Protein AF-A0A3P8MDB1-F1 (afdb_monomer_lite)

pLDDT: mean 91.86, std 6.43, range [58.31, 98.56]

Structure (mmCIF, N/CA/C/O backbone):
data_AF-A0A3P8MDB1-F1
#
_entry.id   AF-A0A3P8MDB1-F1
#
loop_
_atom_site.group_PDB
_atom_site.id
_atom_site.type_symbol
_atom_site.label_atom_id
_atom_site.label_alt_id
_atom_site.label_comp_id
_atom_site.label_asym_id
_atom_site.label_entity_id
_atom_site.label_seq_id
_atom_site.pdbx_PDB_ins_code
_atom_site.Cartn_x
_atom_site.Cartn_y
_atom_site.Cartn_z
_atom_site.occupancy
_atom_site.B_iso_or_equiv
_atom_site.auth_seq_id
_atom_site.auth_comp_id
_atom_site.auth_asym_id
_atom_site.auth_atom_id
_atom_site.pdbx_PDB_model_num
ATOM 1 N N . MET A 1 1 ? 45.403 -2.025 -47.170 1.00 58.31 1 MET A N 1
ATOM 2 C CA . MET A 1 1 ? 44.085 -1.521 -46.706 1.00 58.31 1 MET A CA 1
ATOM 3 C C . MET A 1 1 ? 44.216 -0.015 -46.475 1.00 58.31 1 MET A C 1
ATOM 5 O O . MET A 1 1 ? 45.191 0.373 -45.854 1.00 58.31 1 MET A O 1
ATOM 9 N N . ASN A 1 2 ? 43.346 0.835 -47.040 1.00 76.19 2 ASN A N 1
ATOM 10 C CA . ASN A 1 2 ? 43.509 2.303 -46.976 1.00 76.19 2 ASN A CA 1
ATOM 11 C C . ASN A 1 2 ? 43.292 2.832 -45.540 1.00 76.19 2 ASN A C 1
ATOM 13 O O . ASN A 1 2 ? 42.344 2.407 -44.878 1.00 76.19 2 ASN A O 1
ATOM 17 N N . SER A 1 3 ? 44.140 3.772 -45.105 1.00 75.88 3 SER A N 1
ATOM 18 C CA . SER A 1 3 ? 44.124 4.460 -43.803 1.00 75.88 3 SER A CA 1
ATOM 19 C C . SER A 1 3 ? 42.717 4.864 -43.333 1.00 75.88 3 SER A C 1
ATOM 21 O O . SER A 1 3 ? 42.311 4.502 -42.231 1.00 75.88 3 SER A O 1
ATOM 23 N N . LYS A 1 4 ? 41.891 5.451 -44.214 1.00 76.56 4 LYS A N 1
ATOM 24 C CA . LYS A 1 4 ? 40.505 5.853 -43.880 1.00 76.56 4 LYS A CA 1
ATOM 25 C C . LYS A 1 4 ? 39.595 4.687 -43.472 1.00 76.56 4 LYS A C 1
ATOM 27 O O . LYS A 1 4 ? 38.682 4.848 -42.667 1.00 76.56 4 LYS A O 1
ATOM 32 N N . LYS A 1 5 ? 39.807 3.496 -44.046 1.00 75.88 5 LYS A N 1
ATOM 33 C CA . LYS A 1 5 ? 39.033 2.290 -43.703 1.00 75.88 5 LYS A CA 1
ATOM 34 C C . LYS A 1 5 ? 39.459 1.740 -42.339 1.00 75.88 5 LYS A C 1
ATOM 36 O O . LYS A 1 5 ? 38.614 1.238 -41.608 1.00 75.88 5 LYS A O 1
ATOM 41 N N . HIS A 1 6 ? 40.743 1.852 -42.007 1.00 77.88 6 HIS A N 1
ATOM 42 C CA . HIS A 1 6 ? 41.289 1.427 -40.721 1.00 77.88 6 HIS A CA 1
ATOM 43 C C . HIS A 1 6 ? 40.838 2.352 -39.582 1.00 77.88 6 HIS A C 1
ATOM 45 O O . HIS A 1 6 ? 40.398 1.868 -38.546 1.00 77.88 6 HIS A O 1
ATOM 51 N N . GLU A 1 7 ? 40.845 3.666 -39.804 1.00 83.19 7 GLU A N 1
ATOM 52 C CA . GLU A 1 7 ? 40.353 4.667 -38.849 1.00 83.19 7 GLU A CA 1
ATOM 53 C C . GLU A 1 7 ? 38.859 4.482 -38.539 1.00 83.19 7 GLU A C 1
ATOM 55 O O . GLU A 1 7 ? 38.474 4.377 -37.378 1.00 83.19 7 GLU A O 1
ATOM 60 N N . ARG A 1 8 ? 38.025 4.288 -39.573 1.00 83.38 8 ARG A N 1
ATOM 61 C CA . ARG A 1 8 ? 36.600 3.955 -39.391 1.00 83.38 8 ARG A CA 1
ATOM 62 C C . ARG A 1 8 ? 36.370 2.637 -38.653 1.00 83.38 8 ARG A C 1
ATOM 64 O O . ARG A 1 8 ? 35.367 2.502 -37.962 1.00 83.38 8 ARG A O 1
ATOM 71 N N . TRP A 1 9 ? 37.238 1.645 -38.846 1.00 79.50 9 TRP A N 1
ATOM 72 C CA . TRP A 1 9 ? 37.115 0.357 -38.163 1.00 79.50 9 TRP A CA 1
ATOM 73 C C . TRP A 1 9 ? 37.485 0.468 -36.680 1.00 79.50 9 TRP A C 1
ATOM 75 O O . TRP A 1 9 ? 36.775 -0.085 -35.849 1.00 79.50 9 TRP A O 1
ATOM 85 N N . ARG A 1 10 ? 38.528 1.239 -36.346 1.00 82.94 10 ARG A N 1
ATOM 86 C CA . ARG A 1 10 ? 38.916 1.519 -34.955 1.00 82.94 10 ARG A CA 1
ATOM 87 C C . ARG A 1 10 ? 37.855 2.323 -34.213 1.00 82.94 10 ARG A C 1
ATOM 89 O O . ARG A 1 10 ? 37.441 1.886 -33.155 1.00 82.94 10 ARG A O 1
ATOM 96 N N . ALA A 1 11 ? 37.329 3.390 -34.818 1.00 85.38 11 ALA A N 1
ATOM 97 C CA . ALA A 1 11 ? 36.253 4.178 -34.211 1.00 85.38 11 ALA A CA 1
ATOM 98 C C . ALA A 1 11 ? 35.031 3.309 -33.862 1.00 85.38 11 ALA A C 1
ATOM 100 O O . ALA A 1 11 ? 34.532 3.353 -32.748 1.00 85.38 11 ALA A O 1
ATOM 101 N N . ARG A 1 12 ? 34.620 2.420 -34.778 1.00 87.25 12 ARG A N 1
ATOM 102 C CA . ARG A 1 12 ? 33.518 1.478 -34.522 1.00 87.25 12 ARG A CA 1
ATOM 103 C C . ARG A 1 12 ? 33.811 0.476 -33.403 1.00 87.25 12 ARG A C 1
ATOM 105 O O . ARG A 1 12 ? 32.873 0.017 -32.761 1.00 87.25 12 ARG A O 1
ATOM 112 N N . LEU A 1 13 ? 35.070 0.081 -33.217 1.00 89.06 13 LEU A N 1
ATOM 113 C CA . LEU A 1 13 ? 35.464 -0.793 -32.111 1.00 89.06 13 LEU A CA 1
ATOM 114 C C . LEU A 1 13 ? 35.466 -0.042 -30.784 1.00 89.06 13 LEU A C 1
ATOM 116 O O . LEU A 1 13 ? 34.969 -0.581 -29.801 1.00 89.06 13 LEU A O 1
ATOM 120 N N . ASP A 1 14 ? 35.986 1.182 -30.766 1.00 91.25 14 ASP A N 1
ATOM 121 C CA . ASP A 1 14 ? 36.007 2.025 -29.572 1.00 91.25 14 ASP A CA 1
ATOM 122 C C . ASP A 1 14 ? 34.572 2.323 -29.105 1.00 91.25 14 ASP A C 1
ATOM 124 O O . ASP A 1 14 ? 34.260 2.128 -27.929 1.00 91.25 14 ASP A O 1
ATOM 128 N N . ASP A 1 15 ? 33.668 2.653 -30.035 1.00 92.50 15 ASP A N 1
ATOM 129 C CA . ASP A 1 15 ? 32.238 2.840 -29.758 1.00 92.50 15 ASP A CA 1
ATOM 130 C C . ASP A 1 15 ? 31.602 1.576 -29.150 1.00 92.50 15 ASP A C 1
ATOM 132 O O . ASP A 1 15 ? 30.909 1.649 -28.135 1.00 92.50 15 ASP A O 1
ATOM 136 N N . ALA A 1 16 ? 31.877 0.399 -29.724 1.00 90.06 16 ALA A N 1
ATOM 137 C CA . ALA A 1 16 ? 31.327 -0.867 -29.235 1.00 90.06 16 ALA A CA 1
ATOM 138 C C . ALA A 1 16 ? 31.856 -1.243 -27.839 1.00 90.06 16 ALA A C 1
ATOM 140 O O . ALA A 1 16 ? 31.121 -1.790 -27.016 1.00 90.06 16 ALA A O 1
ATOM 141 N N . VAL A 1 17 ? 33.127 -0.947 -27.550 1.00 93.19 17 VAL A N 1
ATOM 142 C CA . VAL A 1 17 ? 33.725 -1.169 -26.225 1.00 93.19 17 VAL A CA 1
ATOM 143 C C . VAL A 1 17 ? 33.109 -0.230 -25.188 1.00 93.19 17 VAL A C 1
ATOM 145 O O . VAL A 1 17 ? 32.810 -0.670 -24.076 1.00 93.19 17 VAL A O 1
ATOM 148 N N . ILE A 1 18 ? 32.882 1.037 -25.542 1.00 92.19 18 ILE A N 1
ATOM 149 C CA . ILE A 1 18 ? 32.211 2.011 -24.672 1.00 92.19 18 ILE A CA 1
ATOM 150 C C . ILE A 1 18 ? 30.777 1.559 -24.379 1.00 92.19 18 ILE A C 1
ATOM 152 O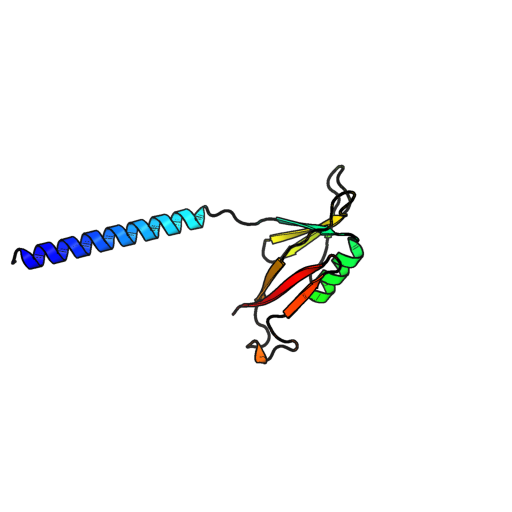 O . ILE A 1 18 ? 30.378 1.518 -23.214 1.00 92.19 18 ILE A O 1
ATOM 156 N N . GLU A 1 19 ? 30.027 1.144 -25.402 1.00 94.12 19 GLU A N 1
ATOM 157 C CA . GLU A 1 19 ? 28.655 0.656 -25.246 1.00 94.12 19 GLU A CA 1
ATOM 158 C C . GLU A 1 19 ? 28.588 -0.576 -24.331 1.00 94.12 19 GLU A C 1
ATOM 160 O O . GLU A 1 19 ? 27.773 -0.624 -23.404 1.00 94.12 19 GLU A O 1
ATOM 165 N N . ALA A 1 20 ? 29.486 -1.545 -24.534 1.00 91.50 20 ALA A N 1
ATOM 166 C CA . ALA A 1 20 ? 29.572 -2.739 -23.700 1.00 91.50 20 ALA A CA 1
ATOM 167 C C . ALA A 1 20 ? 29.929 -2.404 -22.242 1.00 91.50 20 ALA A C 1
ATOM 169 O O . ALA A 1 20 ? 29.355 -2.976 -21.311 1.00 91.50 20 ALA A O 1
ATOM 170 N N . HIS A 1 21 ? 30.845 -1.456 -22.025 1.00 93.19 21 HIS A N 1
ATOM 171 C CA . HIS A 1 21 ? 31.217 -1.000 -20.687 1.00 93.19 21 HIS A CA 1
ATOM 172 C C . HIS A 1 21 ? 30.035 -0.308 -19.990 1.00 93.19 21 HIS A C 1
ATOM 174 O O . HIS A 1 21 ? 29.746 -0.592 -18.826 1.00 93.19 21 HIS A O 1
ATOM 180 N N . ASP A 1 22 ? 29.320 0.573 -20.686 1.00 95.38 22 ASP A N 1
ATOM 181 C CA . ASP A 1 22 ? 28.151 1.266 -20.144 1.00 95.38 22 ASP A CA 1
ATOM 182 C C . ASP A 1 22 ? 27.001 0.313 -19.835 1.00 95.38 22 ASP A C 1
ATOM 184 O O . ASP A 1 22 ? 26.359 0.432 -18.787 1.00 95.38 22 ASP A O 1
ATOM 188 N N . TRP A 1 23 ? 26.768 -0.668 -20.707 1.00 89.44 23 TRP A N 1
ATOM 189 C CA . TRP A 1 23 ? 25.837 -1.753 -20.436 1.00 89.44 23 TRP A CA 1
ATOM 190 C C . TRP A 1 23 ? 26.230 -2.514 -19.165 1.00 89.44 23 TRP A C 1
ATOM 192 O O . TRP A 1 23 ? 25.396 -2.668 -18.271 1.00 89.44 23 TRP A O 1
ATOM 202 N N . ALA A 1 24 ? 27.498 -2.915 -19.032 1.00 90.69 24 ALA A N 1
ATOM 203 C CA . ALA A 1 24 ? 27.978 -3.656 -17.868 1.00 90.69 24 ALA A CA 1
ATOM 204 C C . ALA A 1 24 ? 27.856 -2.836 -16.574 1.00 90.69 24 ALA A C 1
ATOM 206 O O . ALA A 1 24 ? 27.423 -3.365 -15.549 1.00 90.69 24 ALA A O 1
ATOM 207 N N . ARG A 1 25 ? 28.161 -1.532 -16.621 1.00 91.25 25 ARG A N 1
ATOM 208 C CA . ARG A 1 25 ? 27.974 -0.620 -15.481 1.00 91.25 25 ARG A CA 1
ATOM 209 C C . ARG A 1 25 ? 26.511 -0.512 -15.074 1.00 91.25 25 ARG A C 1
ATOM 211 O O . ARG A 1 25 ? 26.218 -0.624 -13.887 1.00 91.25 25 ARG A O 1
ATOM 218 N N . ARG A 1 26 ? 25.592 -0.344 -16.029 1.00 88.88 26 ARG A N 1
ATOM 219 C CA . ARG A 1 26 ? 24.148 -0.303 -15.744 1.00 88.88 26 ARG A CA 1
ATOM 220 C C . ARG A 1 26 ? 23.640 -1.629 -15.182 1.00 88.88 26 ARG A C 1
ATOM 222 O O . ARG A 1 26 ? 22.885 -1.616 -14.217 1.00 88.88 26 ARG A O 1
ATOM 229 N N . ALA A 1 27 ? 24.086 -2.760 -15.725 1.00 87.06 27 ALA A N 1
ATOM 230 C CA . ALA A 1 27 ? 23.708 -4.086 -15.240 1.00 87.06 27 ALA A CA 1
ATOM 231 C C . ALA A 1 27 ? 24.214 -4.342 -13.810 1.00 87.06 27 ALA A C 1
ATOM 233 O O . ALA A 1 27 ? 23.469 -4.838 -12.965 1.00 87.06 27 ALA A O 1
ATOM 234 N N . LEU A 1 28 ? 25.461 -3.966 -13.510 1.00 87.38 28 LEU A N 1
ATOM 235 C CA . LEU A 1 28 ? 26.019 -4.081 -12.163 1.00 87.38 28 LEU A CA 1
ATOM 236 C C . LEU A 1 28 ? 25.319 -3.133 -11.180 1.00 87.38 28 LEU A C 1
ATOM 238 O O . LEU A 1 28 ? 25.007 -3.535 -10.064 1.00 87.38 28 LEU A O 1
ATOM 242 N N . ALA A 1 29 ? 25.026 -1.901 -11.604 1.00 85.25 29 ALA A N 1
ATOM 243 C CA . ALA A 1 29 ? 24.268 -0.948 -10.800 1.00 85.25 29 ALA A CA 1
ATOM 244 C C . ALA A 1 29 ? 22.852 -1.462 -10.501 1.00 85.25 29 ALA A C 1
ATOM 246 O O . ALA A 1 29 ? 22.416 -1.392 -9.359 1.00 85.25 29 ALA A O 1
ATOM 247 N N . ALA A 1 30 ? 22.166 -2.051 -11.486 1.00 83.38 30 ALA A N 1
ATOM 248 C CA . ALA A 1 30 ? 20.842 -2.644 -11.301 1.00 83.38 30 ALA A CA 1
ATOM 249 C C . ALA A 1 30 ? 20.856 -3.815 -10.304 1.00 83.38 30 ALA A C 1
ATOM 251 O O . ALA A 1 30 ? 19.936 -3.953 -9.505 1.00 83.38 30 ALA A O 1
ATOM 252 N N . ARG A 1 31 ? 21.920 -4.629 -10.292 1.00 82.62 31 ARG A N 1
ATOM 253 C CA . ARG A 1 31 ? 22.091 -5.729 -9.322 1.00 82.62 31 ARG A CA 1
ATOM 254 C C . ARG A 1 31 ? 22.273 -5.261 -7.882 1.00 82.62 31 ARG A C 1
ATOM 256 O O . ARG A 1 31 ? 21.985 -6.021 -6.966 1.00 82.62 31 ARG A O 1
ATOM 263 N N . HIS A 1 32 ? 22.778 -4.049 -7.690 1.00 85.38 32 HIS A N 1
ATOM 264 C CA . HIS A 1 32 ? 22.970 -3.444 -6.373 1.00 85.38 32 HIS A CA 1
ATOM 265 C C . HIS A 1 32 ? 21.932 -2.358 -6.076 1.00 85.38 32 HIS A C 1
ATOM 267 O O . HIS A 1 32 ? 22.076 -1.629 -5.094 1.00 85.38 32 HIS A O 1
ATOM 273 N N . ALA A 1 33 ? 20.909 -2.220 -6.923 1.00 87.81 33 ALA A N 1
ATOM 274 C CA . ALA A 1 33 ? 19.852 -1.260 -6.687 1.00 87.81 33 ALA A CA 1
ATOM 275 C C . ALA A 1 33 ? 19.105 -1.646 -5.398 1.00 87.81 33 ALA A C 1
ATOM 277 O O . ALA A 1 33 ? 18.782 -2.824 -5.208 1.00 87.81 33 ALA A O 1
ATOM 278 N N . PRO A 1 34 ? 18.836 -0.684 -4.501 1.00 88.06 34 PRO A N 1
ATOM 279 C CA . PRO A 1 34 ? 18.066 -0.958 -3.301 1.00 88.06 34 PRO A CA 1
ATOM 280 C C . PRO A 1 34 ? 16.659 -1.426 -3.683 1.00 88.06 34 PRO A C 1
ATOM 282 O O . PRO A 1 34 ? 16.036 -0.887 -4.598 1.00 88.06 34 PRO A O 1
ATOM 285 N N . GLN A 1 35 ? 16.161 -2.423 -2.959 1.00 88.75 35 GLN A N 1
ATOM 286 C CA . GLN A 1 35 ? 14.795 -2.915 -3.090 1.00 88.75 35 GLN A CA 1
ATOM 287 C C . GLN A 1 35 ? 13.958 -2.403 -1.923 1.00 88.75 35 GLN A C 1
ATOM 289 O O . GLN A 1 35 ? 14.423 -2.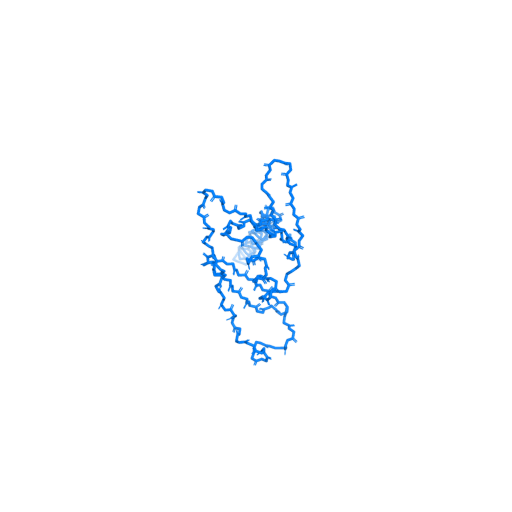373 -0.781 1.00 88.75 35 GLN A O 1
ATOM 294 N N . VAL A 1 36 ? 12.715 -2.015 -2.203 1.00 91.00 36 VAL A N 1
ATOM 295 C CA . VAL A 1 36 ? 11.748 -1.705 -1.149 1.00 91.00 36 VAL A CA 1
ATOM 296 C C . VAL A 1 36 ? 11.263 -3.029 -0.571 1.00 91.00 36 VAL A C 1
ATOM 298 O O . VAL A 1 36 ? 10.602 -3.792 -1.266 1.00 91.00 36 VAL A O 1
ATOM 301 N N . GLN A 1 37 ? 11.619 -3.306 0.682 1.00 95.06 37 GLN A N 1
ATOM 302 C CA . GLN A 1 37 ? 11.181 -4.521 1.378 1.00 95.06 37 GLN A CA 1
ATOM 303 C C . GLN A 1 37 ? 9.911 -4.304 2.195 1.00 95.06 37 GLN A C 1
ATOM 305 O O . GLN A 1 37 ? 9.096 -5.215 2.292 1.00 95.06 37 GLN A O 1
ATOM 310 N N . THR A 1 38 ? 9.732 -3.101 2.749 1.00 96.19 38 THR A N 1
ATOM 311 C CA . THR A 1 38 ? 8.618 -2.796 3.650 1.00 96.19 38 THR A CA 1
ATOM 312 C C . THR A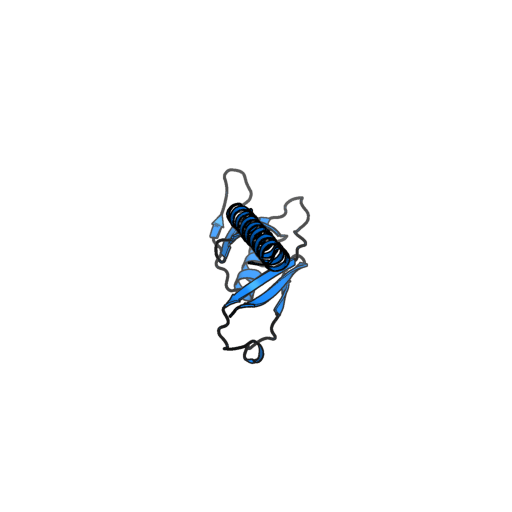 1 38 ? 8.043 -1.410 3.381 1.00 96.19 38 THR A C 1
ATOM 314 O O . THR A 1 38 ? 8.788 -0.442 3.210 1.00 96.19 38 THR A O 1
ATOM 317 N N . LEU A 1 39 ? 6.714 -1.314 3.394 1.00 96.19 39 LEU A N 1
ATOM 318 C CA . LEU A 1 39 ? 5.939 -0.079 3.399 1.00 96.19 39 LEU A CA 1
ATOM 319 C C . LEU A 1 39 ? 5.048 -0.048 4.647 1.00 96.19 39 LEU A C 1
ATOM 321 O O . LEU A 1 39 ? 4.057 -0.768 4.722 1.00 96.19 39 LEU A O 1
ATOM 325 N N . ALA A 1 40 ? 5.371 0.828 5.597 1.00 97.12 40 ALA A N 1
ATOM 326 C CA . ALA A 1 40 ? 4.547 1.058 6.780 1.00 97.12 40 ALA A CA 1
ATOM 327 C C . ALA A 1 40 ? 3.657 2.297 6.596 1.00 97.12 40 ALA A C 1
ATOM 329 O O . ALA A 1 40 ? 4.143 3.392 6.292 1.00 97.12 40 ALA A O 1
ATOM 330 N N . LEU A 1 41 ? 2.352 2.135 6.812 1.00 97.81 41 LEU A N 1
ATOM 331 C CA . LEU A 1 41 ? 1.364 3.209 6.812 1.00 97.81 41 LEU A CA 1
ATOM 332 C C . LEU A 1 41 ? 0.871 3.455 8.236 1.00 97.81 41 LEU A C 1
ATOM 334 O O . LEU A 1 41 ? 0.471 2.525 8.930 1.00 97.81 41 LEU A O 1
ATOM 338 N N . TYR A 1 42 ? 0.872 4.716 8.663 1.00 98.19 42 TYR A N 1
ATOM 339 C CA . TYR A 1 42 ? 0.249 5.121 9.918 1.00 98.19 42 TYR A CA 1
ATOM 340 C C . TYR A 1 42 ? -1.205 5.493 9.646 1.00 98.19 42 TYR A C 1
ATOM 342 O O . TYR A 1 42 ? -1.467 6.415 8.875 1.00 98.19 42 TYR A O 1
ATOM 350 N N . VAL A 1 43 ? -2.139 4.788 10.271 1.00 98.50 43 VAL A N 1
ATOM 351 C CA . VAL A 1 43 ? -3.580 4.898 10.009 1.00 98.50 43 VAL A CA 1
ATOM 352 C C . VAL A 1 43 ? -4.339 5.356 11.254 1.00 98.50 43 VAL A C 1
ATOM 354 O O . VAL A 1 43 ? -3.877 5.160 12.384 1.00 98.50 43 VAL A O 1
ATOM 357 N N . ASN A 1 44 ? -5.484 6.017 11.067 1.00 98.19 44 ASN A N 1
ATOM 358 C CA . ASN A 1 44 ? -6.356 6.432 12.171 1.00 98.19 44 ASN A CA 1
ATOM 359 C C . ASN A 1 44 ? -6.972 5.229 12.893 1.00 98.19 44 ASN A C 1
ATOM 361 O O . ASN A 1 44 ? -7.051 5.237 14.119 1.00 98.19 44 ASN A O 1
ATOM 365 N N . ASP A 1 45 ? -7.390 4.217 12.134 1.00 98.00 45 ASP A N 1
ATOM 366 C CA . ASP A 1 45 ? -8.034 3.003 12.627 1.00 98.00 45 ASP A CA 1
ATOM 367 C C . ASP A 1 45 ? -7.478 1.799 11.854 1.00 98.00 45 ASP A C 1
ATOM 369 O O . ASP A 1 45 ? -7.644 1.691 10.638 1.00 98.00 45 ASP A O 1
ATOM 373 N N . VAL A 1 46 ? -6.767 0.918 12.563 1.00 98.38 46 VAL A N 1
ATOM 374 C CA . VAL A 1 46 ? -6.083 -0.237 11.963 1.00 98.38 46 VAL A CA 1
ATOM 375 C C . VAL A 1 46 ? -7.080 -1.241 11.400 1.00 98.38 46 VAL A C 1
ATOM 377 O O . VAL A 1 46 ? -6.866 -1.734 10.296 1.00 98.38 46 VAL A O 1
ATOM 380 N N . ASP A 1 47 ? -8.168 -1.526 12.115 1.00 98.19 47 ASP A N 1
ATOM 381 C CA . ASP A 1 47 ? -9.138 -2.535 11.693 1.00 98.19 47 ASP A CA 1
ATOM 382 C C . ASP A 1 47 ? -9.967 -2.017 10.503 1.00 98.19 47 ASP A C 1
ATOM 384 O O . ASP A 1 47 ? -10.186 -2.753 9.538 1.00 98.19 47 ASP A O 1
ATOM 388 N N . ALA A 1 48 ? -10.369 -0.739 10.517 1.00 98.25 48 ALA A N 1
ATOM 389 C CA . ALA A 1 48 ? -11.098 -0.131 9.401 1.00 98.25 48 ALA A CA 1
ATOM 390 C C . ALA A 1 48 ? -10.246 -0.055 8.124 1.00 98.25 48 ALA A C 1
ATOM 392 O O . ALA A 1 48 ? -10.720 -0.397 7.036 1.00 98.25 48 ALA A O 1
ATOM 393 N N . SER A 1 49 ? -8.977 0.347 8.247 1.00 98.31 49 SER A N 1
ATOM 394 C CA . SER A 1 49 ? -8.059 0.375 7.108 1.00 98.31 49 SER A CA 1
ATOM 395 C C . SER A 1 49 ? -7.749 -1.042 6.616 1.00 98.31 49 SER A C 1
ATOM 397 O O . SER A 1 49 ? -7.799 -1.284 5.410 1.00 98.31 49 SER A O 1
ATOM 399 N N . ALA A 1 50 ? -7.531 -2.013 7.509 1.00 98.25 50 ALA A N 1
ATOM 400 C CA . ALA A 1 50 ? -7.321 -3.411 7.132 1.00 98.25 50 ALA A CA 1
ATOM 401 C C . ALA A 1 50 ? -8.505 -3.984 6.333 1.00 98.25 50 ALA A C 1
ATOM 403 O O . ALA A 1 50 ? -8.293 -4.561 5.263 1.00 98.25 50 ALA A O 1
ATOM 404 N N . ALA A 1 51 ? -9.740 -3.773 6.802 1.00 98.38 51 ALA A N 1
ATOM 405 C CA . ALA A 1 51 ? -10.950 -4.199 6.100 1.00 98.38 51 ALA A CA 1
ATOM 406 C C . ALA A 1 51 ? -11.051 -3.562 4.706 1.00 98.38 51 ALA A C 1
ATOM 408 O O . ALA A 1 51 ? -11.284 -4.259 3.723 1.00 98.38 51 ALA A O 1
ATOM 409 N N . TRP A 1 52 ? -10.778 -2.258 4.599 1.00 97.94 52 TRP A N 1
ATOM 410 C CA . TRP A 1 52 ? -10.798 -1.560 3.316 1.00 97.94 52 TRP A CA 1
ATOM 411 C C . TRP A 1 52 ? -9.787 -2.137 2.318 1.00 97.94 52 TRP A C 1
ATOM 413 O O . TRP A 1 52 ? -10.144 -2.425 1.178 1.00 97.94 52 TRP A O 1
ATOM 423 N N . TYR A 1 53 ? -8.532 -2.341 2.732 1.00 96.44 53 TYR A N 1
ATOM 424 C CA . TYR A 1 53 ? -7.501 -2.905 1.854 1.00 96.44 53 TYR A CA 1
ATOM 425 C C . TYR A 1 53 ? -7.797 -4.369 1.491 1.00 96.44 53 TYR A C 1
ATOM 427 O O . TYR A 1 53 ? -7.514 -4.787 0.366 1.00 96.44 53 TYR A O 1
ATOM 435 N N . GLN A 1 54 ? -8.391 -5.141 2.405 1.00 96.56 54 GLN A N 1
ATOM 436 C CA . GLN A 1 54 ? -8.842 -6.502 2.123 1.00 96.56 54 GLN A CA 1
ATOM 437 C C . GLN A 1 54 ? -9.949 -6.509 1.060 1.00 96.56 54 GLN A C 1
ATOM 439 O O . GLN A 1 54 ? -9.843 -7.252 0.089 1.00 96.56 54 GLN A O 1
ATOM 444 N N . ASP A 1 55 ? -10.963 -5.654 1.183 1.00 95.31 55 ASP A N 1
ATOM 445 C CA . ASP A 1 55 ? -12.070 -5.593 0.223 1.00 95.31 55 ASP A CA 1
ATOM 446 C C . ASP A 1 55 ? -11.629 -5.023 -1.134 1.00 95.31 55 ASP A C 1
ATOM 448 O O . ASP A 1 55 ? -12.023 -5.519 -2.191 1.00 95.31 55 ASP A O 1
ATOM 452 N N . ALA A 1 56 ? -10.782 -3.991 -1.124 1.00 92.06 56 ALA A N 1
ATOM 453 C CA . ALA A 1 56 ? -10.344 -3.306 -2.336 1.00 92.06 56 ALA A CA 1
ATOM 454 C C . ALA A 1 56 ? -9.331 -4.116 -3.160 1.00 92.06 56 ALA A C 1
ATOM 456 O O . ALA A 1 56 ? -9.356 -4.049 -4.394 1.00 92.06 56 ALA A O 1
ATOM 457 N N . LEU A 1 57 ? -8.421 -4.835 -2.490 1.00 89.25 57 LEU A N 1
ATOM 458 C CA . LEU A 1 57 ? -7.250 -5.464 -3.111 1.00 89.25 57 LEU A CA 1
ATOM 459 C C . LEU A 1 57 ? -7.128 -6.975 -2.835 1.00 89.25 57 LEU A C 1
ATOM 461 O O . LEU A 1 57 ? -6.255 -7.622 -3.412 1.00 89.25 57 LEU A O 1
ATOM 465 N N . GLY A 1 58 ? -7.973 -7.553 -1.977 1.00 91.31 58 GLY A N 1
ATOM 466 C CA . GLY A 1 58 ? -7.924 -8.977 -1.623 1.00 91.31 58 GLY A CA 1
ATOM 467 C C . GLY A 1 58 ? -6.754 -9.357 -0.712 1.00 91.31 58 GLY A C 1
ATOM 468 O O . GLY A 1 58 ? -6.309 -10.503 -0.743 1.00 91.31 58 GLY A O 1
ATOM 469 N N . VAL A 1 59 ? -6.212 -8.403 0.051 1.00 92.75 59 VAL A N 1
ATOM 470 C CA . VAL A 1 59 ? -5.069 -8.631 0.951 1.00 92.75 59 VAL A CA 1
ATOM 471 C C . VAL A 1 59 ? -5.511 -9.390 2.201 1.00 92.75 59 VAL A C 1
ATOM 473 O O . VAL A 1 59 ? -6.515 -9.036 2.812 1.00 92.75 59 VAL A O 1
ATOM 476 N N . THR A 1 60 ? -4.728 -10.383 2.622 1.00 95.75 60 THR A N 1
ATOM 477 C CA . THR A 1 60 ? -4.941 -11.095 3.890 1.00 95.75 60 THR A CA 1
ATOM 478 C C . THR A 1 60 ? -3.975 -10.589 4.952 1.00 95.75 60 THR A C 1
ATOM 480 O O . THR A 1 60 ? -2.759 -10.654 4.771 1.00 95.75 60 THR A O 1
ATOM 483 N N . TRP A 1 61 ? -4.520 -10.128 6.075 1.00 98.06 61 TRP A N 1
ATOM 484 C CA . TRP A 1 61 ? -3.760 -9.527 7.166 1.00 98.06 61 TRP A CA 1
ATOM 485 C C . TRP A 1 61 ? -3.370 -10.532 8.251 1.00 98.06 61 TRP A C 1
ATOM 487 O O . TRP A 1 61 ? -4.165 -11.384 8.648 1.00 98.06 61 TRP A O 1
ATOM 497 N N . THR A 1 62 ? -2.162 -10.375 8.786 1.00 98.25 62 THR A N 1
ATOM 498 C CA . THR A 1 62 ? -1.688 -11.034 10.009 1.00 98.25 62 THR A CA 1
ATOM 499 C C . THR A 1 62 ? -1.595 -9.994 11.117 1.00 98.25 62 THR A C 1
ATOM 501 O O . THR A 1 62 ? -1.040 -8.920 10.901 1.00 98.25 62 THR A O 1
ATOM 504 N N . ARG A 1 63 ? -2.155 -10.281 12.300 1.00 97.75 63 ARG A N 1
ATOM 505 C CA . ARG A 1 63 ? -1.982 -9.419 13.478 1.00 97.75 63 ARG A CA 1
ATOM 506 C C . ARG A 1 63 ? -0.597 -9.613 14.066 1.00 97.75 63 ARG A C 1
ATOM 508 O O . ARG A 1 63 ? -0.187 -10.741 14.319 1.00 97.75 63 ARG A O 1
ATOM 515 N N . GLU A 1 64 ? 0.062 -8.502 14.344 1.00 96.75 64 GLU A N 1
ATOM 516 C CA . GLU A 1 64 ? 1.446 -8.458 14.779 1.00 96.75 64 GLU A CA 1
ATOM 517 C C . GLU A 1 64 ? 1.598 -7.566 16.012 1.00 96.75 64 GLU A C 1
ATOM 519 O O . GLU A 1 64 ? 0.905 -6.559 16.197 1.00 96.75 64 GLU A O 1
ATOM 524 N N . LYS A 1 65 ? 2.547 -7.938 16.871 1.00 95.50 65 LYS A N 1
ATOM 525 C CA . LYS A 1 65 ? 2.965 -7.132 18.018 1.00 95.50 65 LYS A CA 1
ATOM 526 C C . LYS A 1 65 ? 4.443 -7.350 18.277 1.00 95.50 65 LYS A C 1
ATOM 528 O O . LYS A 1 65 ? 4.855 -8.356 18.853 1.00 95.50 65 LYS A O 1
ATOM 533 N N . HIS A 1 66 ? 5.256 -6.391 17.863 1.00 89.31 66 HIS A N 1
ATOM 534 C CA . HIS A 1 66 ? 6.683 -6.421 18.150 1.00 89.31 66 HIS A CA 1
ATOM 535 C C . HIS A 1 66 ? 6.935 -5.921 19.566 1.00 89.31 66 HIS A C 1
ATOM 537 O O . HIS A 1 66 ? 6.507 -4.823 19.890 1.00 89.31 66 HIS A O 1
ATOM 543 N N . THR A 1 67 ? 7.655 -6.688 20.386 1.00 89.19 67 THR A N 1
ATOM 544 C CA . THR A 1 67 ? 8.120 -6.339 21.745 1.00 89.19 67 THR A CA 1
ATOM 545 C C . THR A 1 67 ? 7.250 -5.295 22.474 1.00 89.19 67 THR A C 1
ATOM 547 O O . THR A 1 67 ? 6.197 -5.642 23.001 1.00 89.19 67 THR A O 1
ATOM 550 N N . ALA A 1 68 ? 7.675 -4.024 22.506 1.00 89.62 68 ALA A N 1
ATOM 551 C CA . ALA A 1 68 ? 6.988 -2.915 23.179 1.00 89.62 68 ALA A CA 1
ATOM 552 C C . ALA A 1 68 ? 6.279 -1.947 22.207 1.00 89.62 68 ALA A C 1
ATOM 554 O O . ALA A 1 68 ? 5.834 -0.875 22.611 1.00 89.62 68 ALA A O 1
ATOM 555 N N . GLY A 1 69 ? 6.222 -2.292 20.921 1.00 90.31 69 GLY A N 1
ATOM 556 C CA . GLY A 1 69 ? 5.511 -1.547 19.892 1.00 90.31 69 GLY A CA 1
ATOM 557 C C . GLY A 1 69 ? 3.994 -1.750 19.959 1.00 90.31 69 GLY A C 1
ATOM 558 O O . GLY A 1 69 ? 3.509 -2.670 20.628 1.00 90.31 69 GLY A O 1
ATOM 559 N N . PRO A 1 70 ? 3.228 -0.884 19.275 1.00 95.12 70 PRO A N 1
ATOM 560 C CA . PRO A 1 70 ? 1.786 -1.040 19.195 1.00 95.12 70 PRO A CA 1
ATOM 561 C C . PRO A 1 70 ? 1.410 -2.298 18.402 1.00 95.12 70 PRO A C 1
ATOM 563 O O . PRO A 1 70 ? 2.148 -2.762 17.527 1.00 95.12 70 PRO A O 1
ATOM 566 N N . GLU A 1 71 ? 0.226 -2.822 18.704 1.00 97.00 71 GLU A N 1
ATOM 567 C CA . GLU A 1 71 ? -0.410 -3.831 17.862 1.00 97.00 71 GLU A CA 1
ATOM 568 C C . GLU A 1 71 ? -0.722 -3.226 16.492 1.00 97.00 71 GLU A C 1
ATOM 570 O O . GLU A 1 71 ? -1.168 -2.081 16.390 1.00 97.00 71 GLU A O 1
ATOM 575 N N . HIS A 1 72 ? -0.433 -3.991 15.448 1.00 97.88 72 HIS A N 1
ATOM 576 C CA . HIS A 1 72 ? -0.594 -3.597 14.054 1.00 97.88 72 HIS A CA 1
ATOM 577 C C . HIS A 1 72 ? -0.953 -4.827 13.215 1.00 97.88 72 HIS A C 1
ATOM 579 O O . HIS A 1 72 ? -1.046 -5.946 13.732 1.00 97.88 72 HIS A O 1
ATOM 585 N N . VAL A 1 73 ? -1.175 -4.626 11.918 1.00 98.56 73 VAL A N 1
ATOM 586 C CA . VAL A 1 73 ? -1.323 -5.733 10.969 1.00 98.56 73 VAL A CA 1
ATOM 587 C C . VAL A 1 73 ? -0.297 -5.645 9.854 1.00 98.56 73 VAL A C 1
ATOM 589 O O . VAL A 1 73 ? 0.102 -4.548 9.461 1.00 98.56 73 VAL A O 1
ATOM 592 N N . SER A 1 74 ? 0.102 -6.798 9.329 1.00 98.25 74 SER A N 1
ATOM 593 C CA . SER A 1 74 ? 1.020 -6.910 8.201 1.00 98.25 74 SER A CA 1
ATOM 594 C C . SER A 1 74 ? 0.480 -7.855 7.126 1.00 98.25 74 SER A C 1
ATOM 596 O O . SER A 1 74 ? -0.315 -8.758 7.407 1.00 98.25 74 SER A O 1
ATOM 598 N N . ALA A 1 75 ? 0.882 -7.634 5.878 1.00 97.56 75 ALA A N 1
ATOM 599 C CA . ALA A 1 75 ? 0.561 -8.510 4.762 1.00 97.56 75 ALA A CA 1
ATOM 600 C C . ALA A 1 75 ? 1.665 -8.502 3.704 1.00 97.56 75 ALA A C 1
ATOM 602 O O . ALA A 1 75 ? 2.260 -7.464 3.418 1.00 97.56 75 ALA A O 1
ATOM 603 N N . GLN A 1 76 ? 1.905 -9.660 3.090 1.00 95.62 76 GLN A N 1
ATOM 604 C CA . GLN A 1 76 ? 2.850 -9.794 1.982 1.00 95.62 76 GLN A CA 1
ATOM 605 C C . GLN A 1 76 ? 2.154 -9.583 0.637 1.00 95.62 76 GLN A C 1
ATOM 607 O O . GLN A 1 76 ? 1.178 -10.264 0.321 1.00 95.62 76 GLN A O 1
ATOM 612 N N . VAL A 1 77 ? 2.705 -8.688 -0.183 1.00 90.38 77 VAL A N 1
ATOM 613 C CA . VAL A 1 77 ? 2.249 -8.393 -1.546 1.00 90.38 77 VAL A CA 1
ATOM 614 C C . VAL A 1 77 ? 3.449 -8.454 -2.490 1.00 90.38 77 VAL A C 1
ATOM 616 O O . VAL A 1 77 ? 4.250 -7.532 -2.542 1.00 90.38 77 VAL A O 1
ATOM 619 N N . ASP A 1 78 ? 3.591 -9.556 -3.231 1.00 86.94 78 ASP A N 1
ATOM 620 C CA . ASP A 1 78 ? 4.655 -9.749 -4.239 1.00 86.94 78 ASP A CA 1
ATOM 621 C C . ASP A 1 78 ? 6.084 -9.464 -3.714 1.00 86.94 78 ASP A C 1
ATOM 623 O O . ASP A 1 78 ? 6.902 -8.811 -4.357 1.00 86.94 78 ASP A O 1
ATOM 627 N N . GLY A 1 79 ? 6.377 -9.917 -2.488 1.00 88.88 79 GLY A N 1
ATOM 628 C CA . GLY A 1 79 ? 7.674 -9.716 -1.827 1.00 88.88 79 GLY A CA 1
ATOM 629 C C . GLY A 1 79 ? 7.834 -8.385 -1.081 1.00 88.88 79 GLY A C 1
ATOM 630 O O . GLY A 1 79 ? 8.827 -8.223 -0.373 1.00 88.88 79 GLY A O 1
ATOM 631 N N . LEU A 1 80 ? 6.863 -7.472 -1.184 1.00 92.69 80 LEU A N 1
ATOM 632 C CA . LEU A 1 80 ? 6.757 -6.272 -0.354 1.00 92.69 80 LEU A CA 1
ATOM 633 C C . LEU A 1 80 ? 5.903 -6.559 0.885 1.00 92.69 80 LEU A C 1
ATOM 635 O O . LEU A 1 80 ? 4.745 -6.963 0.762 1.00 92.69 80 LEU A O 1
ATOM 639 N N . LEU A 1 81 ? 6.443 -6.269 2.067 1.00 96.56 81 LEU A N 1
ATOM 640 C CA . LEU A 1 81 ? 5.684 -6.267 3.311 1.00 96.56 81 LEU A CA 1
ATOM 641 C C . LEU A 1 81 ? 4.949 -4.935 3.456 1.00 96.56 81 LEU A C 1
ATOM 643 O O . LEU A 1 81 ? 5.573 -3.877 3.499 1.00 96.56 81 LEU A O 1
ATOM 647 N N . ILE A 1 82 ? 3.627 -4.974 3.551 1.00 96.62 82 ILE A N 1
ATOM 648 C CA . ILE A 1 82 ? 2.814 -3.804 3.883 1.00 96.62 82 ILE A CA 1
ATOM 649 C C . ILE A 1 82 ? 2.392 -3.922 5.341 1.00 96.62 82 ILE A C 1
ATOM 651 O O . ILE A 1 82 ? 1.886 -4.962 5.752 1.00 96.62 82 ILE A O 1
ATOM 655 N N . GLU A 1 83 ? 2.572 -2.853 6.109 1.00 98.25 83 GLU A N 1
ATOM 656 C CA . GLU A 1 83 ? 2.178 -2.788 7.515 1.00 98.25 83 GLU A CA 1
ATOM 657 C C . GLU A 1 83 ? 1.238 -1.607 7.761 1.00 98.25 83 GLU A C 1
ATOM 659 O O . GLU A 1 83 ? 1.490 -0.495 7.291 1.00 98.25 83 GLU A O 1
ATOM 664 N N . LEU A 1 84 ? 0.177 -1.828 8.538 1.00 98.31 84 LEU A N 1
ATOM 665 C CA . LEU A 1 84 ? -0.732 -0.778 8.998 1.00 98.31 84 LEU A CA 1
ATOM 666 C C . LEU A 1 84 ? -0.560 -0.582 10.500 1.00 98.31 84 LEU A C 1
ATOM 668 O O . LEU A 1 84 ? -1.036 -1.384 11.302 1.00 98.31 84 LEU A O 1
ATOM 672 N N . TYR A 1 85 ? 0.107 0.504 10.873 1.00 98.19 85 TYR A N 1
ATOM 673 C CA . TYR A 1 85 ? 0.340 0.890 12.258 1.00 98.19 85 TYR A CA 1
ATOM 674 C C . TYR A 1 85 ? -0.700 1.902 12.734 1.00 98.19 85 TYR A C 1
ATOM 676 O O . TYR A 1 85 ? -1.044 2.820 11.985 1.00 98.19 85 TYR A O 1
ATOM 684 N N . PRO A 1 86 ? -1.132 1.851 14.005 1.00 97.75 86 PRO A N 1
ATOM 685 C CA . PRO A 1 86 ? -1.902 2.948 14.563 1.00 97.75 86 PRO A CA 1
ATOM 686 C C . PRO A 1 86 ? -1.031 4.207 14.583 1.00 97.75 86 PRO A C 1
ATOM 688 O O . PRO A 1 86 ? 0.132 4.176 15.001 1.00 97.75 86 PRO A O 1
ATOM 691 N N . ARG A 1 87 ? -1.583 5.341 14.142 1.00 97.31 87 ARG A N 1
ATOM 692 C CA . ARG A 1 87 ? -0.816 6.594 14.067 1.00 97.31 87 ARG A CA 1
ATOM 693 C C . ARG A 1 87 ? -0.354 7.111 15.432 1.00 97.31 87 ARG A C 1
ATOM 695 O O . ARG A 1 87 ? 0.674 7.783 15.508 1.00 97.31 87 ARG A O 1
ATOM 702 N N . GLY A 1 88 ? -1.079 6.790 16.506 1.00 94.25 88 GLY A N 1
ATOM 703 C CA . GLY A 1 88 ? -0.835 7.361 17.832 1.00 94.25 88 GLY A CA 1
ATOM 704 C C . GLY A 1 88 ? -0.848 8.891 17.768 1.00 94.25 88 GLY A C 1
ATOM 705 O O . GLY A 1 88 ? -1.763 9.485 17.198 1.00 94.25 88 GLY A O 1
ATOM 706 N N . ASP A 1 89 ? 0.212 9.522 18.268 1.00 94.38 89 ASP A N 1
ATOM 707 C CA . ASP A 1 89 ? 0.366 10.984 18.232 1.00 94.38 89 ASP A CA 1
ATOM 708 C C . ASP A 1 89 ? 0.890 11.521 16.885 1.00 94.38 89 ASP A C 1
ATOM 710 O O . ASP A 1 89 ? 1.044 12.730 16.704 1.00 94.38 89 ASP A O 1
ATOM 714 N N . ARG A 1 90 ? 1.179 10.643 15.915 1.00 91.50 90 ARG A N 1
ATOM 715 C CA . ARG A 1 90 ? 1.643 11.027 14.575 1.00 91.50 90 ARG A CA 1
ATOM 716 C C . ARG A 1 90 ? 0.455 11.369 13.661 1.00 91.50 90 ARG A C 1
ATOM 718 O O . ARG A 1 90 ? -0.673 10.914 13.896 1.00 91.50 90 ARG A O 1
ATOM 725 N N . PRO A 1 91 ? 0.665 12.164 12.595 1.00 94.81 91 PRO A N 1
ATOM 726 C CA . PRO A 1 91 ? -0.318 12.262 11.522 1.00 94.81 91 PRO A CA 1
ATOM 727 C C . PRO A 1 91 ? -0.474 10.910 10.814 1.00 94.81 91 PRO A C 1
ATOM 729 O O . PRO A 1 91 ? 0.475 10.128 10.741 1.00 94.81 91 PRO A O 1
ATOM 732 N N . ALA A 1 92 ? -1.666 10.658 10.271 1.00 96.81 92 ALA A N 1
ATOM 733 C CA . ALA A 1 92 ? -1.850 9.546 9.349 1.00 96.81 92 ALA A CA 1
ATOM 734 C C . ALA A 1 92 ? -0.997 9.760 8.085 1.00 96.81 92 ALA A C 1
ATOM 736 O O . ALA A 1 92 ? -0.733 10.902 7.686 1.00 96.81 92 ALA A O 1
ATOM 737 N N . SER A 1 93 ? -0.568 8.664 7.463 1.00 96.94 93 SER A N 1
ATOM 738 C CA . SER A 1 93 ? 0.169 8.698 6.203 1.00 96.94 93 SER A CA 1
ATOM 739 C C . SER A 1 93 ? -0.638 9.411 5.113 1.00 96.94 93 SER A C 1
ATOM 741 O O . SER A 1 93 ? -1.866 9.361 5.084 1.00 96.94 93 SER A O 1
ATOM 743 N N . ARG A 1 94 ? 0.079 10.098 4.217 1.00 96.12 94 ARG A N 1
ATOM 744 C CA . ARG A 1 94 ? -0.459 10.780 3.030 1.00 96.12 94 ARG A CA 1
ATOM 745 C C . ARG A 1 94 ? 0.434 10.455 1.838 1.00 96.12 94 ARG A C 1
ATOM 747 O O . ARG A 1 94 ? 1.367 11.194 1.534 1.00 96.12 94 ARG A O 1
ATOM 754 N N . VAL A 1 95 ? 0.183 9.320 1.199 1.00 96.50 95 VAL A N 1
ATOM 755 C CA . VAL A 1 95 ? 1.006 8.777 0.113 1.00 96.50 95 VAL A CA 1
ATOM 756 C C . VAL A 1 95 ? 0.172 8.407 -1.112 1.00 96.50 95 VAL A C 1
ATOM 758 O O . VAL A 1 95 ? -1.058 8.323 -1.064 1.00 96.50 95 VAL A O 1
ATOM 761 N N . ARG A 1 96 ? 0.866 8.184 -2.230 1.00 97.38 96 ARG A N 1
ATOM 762 C CA . ARG A 1 96 ? 0.321 7.554 -3.430 1.00 97.38 96 ARG A CA 1
ATOM 763 C C . ARG A 1 96 ? 1.006 6.205 -3.629 1.00 97.38 96 ARG A C 1
ATOM 765 O O . ARG A 1 96 ? 2.230 6.162 -3.695 1.00 97.38 96 ARG A O 1
ATOM 772 N N . ILE A 1 97 ? 0.216 5.144 -3.741 1.00 94.75 97 ILE A N 1
ATOM 773 C CA . ILE A 1 97 ? 0.679 3.770 -3.943 1.00 94.75 97 ILE A CA 1
ATOM 774 C C . ILE A 1 97 ? 0.156 3.310 -5.301 1.00 94.75 97 ILE A C 1
ATOM 776 O O . ILE A 1 97 ? -1.048 3.366 -5.547 1.00 94.75 97 ILE A O 1
ATOM 780 N N . GLU A 1 98 ? 1.052 2.882 -6.186 1.00 94.75 98 GLU A N 1
ATOM 781 C CA . GLU A 1 98 ? 0.687 2.289 -7.473 1.00 94.75 98 GLU A CA 1
ATOM 782 C C . GLU A 1 98 ? 1.028 0.802 -7.450 1.00 94.75 98 GLU A C 1
ATOM 784 O O . GLU A 1 98 ? 2.156 0.422 -7.140 1.00 94.75 98 GLU A O 1
ATOM 789 N N . LEU A 1 99 ? 0.036 -0.031 -7.746 1.00 91.81 99 LEU A N 1
ATOM 790 C CA . LEU A 1 99 ? 0.137 -1.482 -7.751 1.00 91.81 99 LEU A CA 1
ATOM 791 C C . LEU A 1 99 ? -0.242 -1.987 -9.138 1.00 91.81 99 LEU A C 1
ATOM 793 O O . LEU A 1 99 ? -1.297 -1.638 -9.667 1.00 91.81 99 LEU A O 1
ATOM 797 N N . SER A 1 100 ? 0.597 -2.840 -9.711 1.00 90.88 100 SER A N 1
ATOM 798 C CA . SER A 1 100 ? 0.284 -3.537 -10.957 1.00 90.88 100 SER A CA 1
ATOM 799 C C . SER A 1 100 ? -0.103 -4.970 -10.642 1.00 90.88 100 SER A C 1
ATOM 801 O O . SER A 1 100 ? 0.693 -5.707 -10.060 1.00 90.88 100 SER A O 1
ATOM 803 N N . VAL A 1 101 ? -1.306 -5.378 -11.028 1.00 87.75 101 VAL A N 1
ATOM 804 C CA . VAL A 1 101 ? -1.813 -6.742 -10.831 1.00 87.75 101 VAL A CA 1
ATOM 805 C C . VAL A 1 101 ? -1.873 -7.468 -12.169 1.00 87.75 101 VAL A C 1
ATOM 807 O O . VAL A 1 101 ? -2.097 -6.838 -13.197 1.00 87.75 101 VAL A O 1
ATOM 810 N N . GLY A 1 102 ? -1.634 -8.782 -12.174 1.00 87.31 102 GLY A N 1
ATOM 811 C CA . GLY A 1 102 ? -1.697 -9.567 -13.412 1.00 87.31 102 GLY A CA 1
ATOM 812 C C . GLY A 1 102 ? -3.078 -9.479 -14.059 1.00 87.31 102 GLY A C 1
ATOM 813 O O . GLY A 1 102 ? -4.088 -9.581 -13.352 1.00 87.31 102 GLY A O 1
ATOM 814 N N . ASP A 1 103 ? -3.116 -9.291 -15.376 1.00 87.88 103 ASP A N 1
ATOM 815 C CA . ASP A 1 103 ? -4.361 -9.267 -16.136 1.00 87.88 103 ASP A CA 1
ATOM 816 C C . ASP A 1 103 ? -5.064 -10.633 -16.084 1.00 87.88 103 ASP A C 1
ATOM 818 O O . ASP A 1 103 ? -4.496 -11.678 -16.402 1.00 87.88 103 ASP A O 1
ATOM 822 N N . ARG A 1 104 ? -6.325 -10.625 -15.641 1.00 84.88 104 ARG A N 1
ATOM 823 C CA . ARG A 1 104 ? -7.201 -11.807 -15.592 1.00 84.88 104 ARG A CA 1
ATOM 824 C C . ARG A 1 104 ? -8.387 -11.704 -16.552 1.00 84.88 104 ARG A C 1
ATOM 826 O O . ARG A 1 104 ? -9.197 -12.626 -16.605 1.00 84.88 104 ARG A O 1
ATOM 833 N N . PHE A 1 105 ? -8.504 -10.591 -17.269 1.00 85.56 105 PHE A N 1
ATOM 834 C CA . PHE A 1 105 ? -9.619 -10.256 -18.151 1.00 85.56 105 PHE A CA 1
ATOM 835 C C . PHE A 1 105 ? -9.232 -10.322 -19.632 1.00 85.56 105 PHE A C 1
ATOM 837 O O . PHE A 1 105 ? -10.118 -10.417 -20.474 1.00 85.56 105 PHE A O 1
ATOM 844 N N . GLY A 1 106 ? -7.932 -10.336 -19.943 1.00 84.56 106 GLY A N 1
ATOM 845 C CA . GLY A 1 106 ? -7.383 -10.456 -21.298 1.00 84.56 106 GLY A CA 1
ATOM 846 C C . GLY A 1 106 ? -7.077 -9.109 -21.957 1.00 84.56 106 GLY A C 1
ATOM 847 O O . GLY A 1 106 ? -6.309 -9.064 -22.917 1.00 84.56 106 GLY A O 1
ATOM 848 N N . ASN A 1 107 ? -7.682 -8.031 -21.457 1.00 85.94 107 ASN A N 1
ATOM 849 C CA . ASN A 1 107 ? -7.213 -6.651 -21.555 1.00 85.94 107 ASN A CA 1
ATOM 850 C C . ASN A 1 107 ? -8.014 -5.764 -20.581 1.00 85.94 107 ASN A C 1
ATOM 852 O O . ASN A 1 107 ? -9.034 -6.171 -20.014 1.00 85.94 107 ASN A O 1
ATOM 856 N N . ALA A 1 108 ? -7.575 -4.511 -20.436 1.00 85.62 108 ALA A N 1
ATOM 857 C CA . ALA A 1 108 ? -8.213 -3.510 -19.584 1.00 85.62 108 ALA A CA 1
ATOM 858 C C . ALA A 1 108 ? -9.684 -3.211 -19.937 1.00 85.62 108 ALA A C 1
ATOM 860 O O . ALA A 1 108 ? -10.465 -2.949 -19.023 1.00 85.62 108 ALA A O 1
ATOM 861 N N . ASP A 1 109 ? -10.084 -3.284 -21.213 1.00 88.69 109 ASP A N 1
ATOM 862 C CA . ASP A 1 109 ? -11.458 -2.982 -21.654 1.00 88.69 109 ASP A CA 1
ATOM 863 C C . ASP A 1 109 ? -12.464 -4.064 -21.225 1.00 88.69 109 ASP A C 1
ATOM 865 O O . ASP A 1 109 ? -13.673 -3.833 -21.212 1.00 88.69 109 ASP A O 1
ATOM 869 N N . GLN A 1 110 ? -11.972 -5.252 -20.863 1.00 87.81 110 GLN A N 1
ATOM 870 C CA . GLN A 1 110 ? -12.780 -6.381 -20.398 1.00 87.81 110 GLN A CA 1
ATOM 871 C C . GLN A 1 110 ? -12.899 -6.447 -18.869 1.00 87.81 110 GLN A C 1
ATOM 873 O O . GLN A 1 110 ? -13.609 -7.311 -18.347 1.00 87.81 110 GLN A O 1
ATOM 878 N N . ALA A 1 111 ? -12.217 -5.561 -18.138 1.00 88.38 111 ALA A N 1
ATOM 879 C CA . ALA A 1 111 ? -12.301 -5.514 -16.685 1.00 88.38 111 ALA A CA 1
ATOM 880 C C . ALA A 1 111 ? -13.698 -5.035 -16.223 1.00 88.38 111 ALA A C 1
ATOM 882 O O . ALA A 1 111 ? -14.285 -4.143 -16.836 1.00 88.38 111 ALA A O 1
ATOM 883 N N . PRO A 1 112 ? -14.241 -5.578 -15.115 1.00 86.88 112 PRO A N 1
ATOM 884 C CA . PRO A 1 112 ? -15.551 -5.184 -14.585 1.00 86.88 112 PRO A CA 1
ATOM 885 C C . PRO A 1 112 ? -15.579 -3.742 -14.060 1.00 86.88 112 PRO A C 1
ATOM 887 O O . PRO A 1 112 ? -16.647 -3.146 -13.947 1.00 86.88 112 PRO A O 1
ATOM 890 N N . GLU A 1 113 ? -14.411 -3.182 -13.746 1.00 86.38 113 GLU A N 1
ATOM 891 C CA . GLU A 1 113 ? -14.234 -1.787 -13.359 1.00 86.38 113 GLU A CA 1
ATOM 892 C C . GLU A 1 113 ? -13.159 -1.125 -14.236 1.00 86.38 113 GLU A C 1
ATOM 894 O O . GLU A 1 113 ? -12.186 -1.797 -14.591 1.00 86.38 113 GLU A O 1
ATOM 899 N N . PRO A 1 114 ? -13.277 0.184 -14.544 1.00 90.69 114 PRO A N 1
ATOM 900 C CA . PRO A 1 114 ? -12.299 0.892 -15.366 1.00 90.69 114 PRO A CA 1
ATOM 901 C C . PRO A 1 114 ? -10.876 0.818 -14.804 1.00 90.69 114 PRO A C 1
ATOM 903 O O . PRO A 1 114 ? -10.646 1.112 -13.630 1.00 90.69 114 PRO A O 1
ATOM 906 N N . ILE A 1 115 ? -9.911 0.496 -15.667 1.00 93.19 115 ILE A N 1
ATOM 907 C CA . ILE A 1 115 ? -8.480 0.47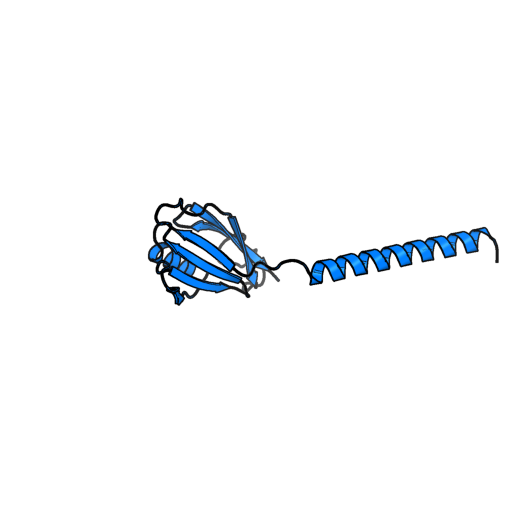9 -15.352 1.00 93.19 115 ILE A CA 1
ATOM 908 C C . ILE A 1 115 ? -7.808 1.693 -16.025 1.00 93.19 115 ILE A C 1
ATOM 910 O O . ILE A 1 115 ? -8.031 1.920 -17.213 1.00 93.19 115 ILE A O 1
ATOM 914 N N . PRO A 1 116 ? -6.966 2.471 -15.316 1.00 93.44 116 PRO A N 1
ATOM 915 C CA . PRO A 1 116 ? -6.552 2.279 -13.928 1.00 93.44 116 PRO A CA 1
ATOM 916 C C . PRO A 1 116 ? -7.66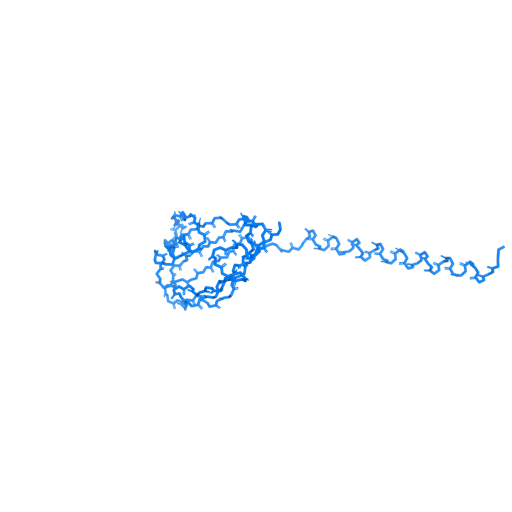3 2.600 -12.921 1.00 93.44 116 PRO A C 1
ATOM 918 O O . PRO A 1 116 ? -8.327 3.633 -13.021 1.00 93.44 116 PRO A O 1
ATOM 921 N N . ARG A 1 117 ? -7.801 1.763 -11.886 1.00 93.75 117 ARG A N 1
ATOM 922 C CA . ARG A 1 117 ? -8.693 2.063 -10.757 1.00 93.75 117 ARG A CA 1
ATOM 923 C C . ARG A 1 117 ? -7.972 3.006 -9.814 1.00 93.75 117 ARG A C 1
ATOM 925 O O . ARG A 1 117 ? -6.910 2.660 -9.302 1.00 93.75 117 ARG A O 1
ATOM 932 N N . ARG A 1 118 ? -8.539 4.187 -9.570 1.00 96.06 118 ARG A N 1
ATOM 933 C CA . ARG A 1 118 ? -8.037 5.135 -8.570 1.00 96.06 118 ARG A CA 1
ATOM 934 C C . ARG A 1 118 ? -8.959 5.139 -7.363 1.00 96.06 118 ARG A C 1
ATOM 936 O O . ARG A 1 118 ? -10.118 5.523 -7.466 1.00 96.06 118 ARG A O 1
ATOM 943 N N . LEU A 1 119 ? -8.407 4.742 -6.230 1.00 96.06 119 LEU A N 1
ATOM 944 C CA . LEU A 1 119 ? -9.094 4.589 -4.962 1.00 96.06 119 LEU A CA 1
ATOM 945 C C . LEU A 1 119 ? -8.484 5.542 -3.928 1.00 96.06 119 LEU A C 1
ATOM 947 O O . LEU A 1 119 ? -7.313 5.920 -4.027 1.00 96.06 119 LEU A O 1
ATOM 951 N N . THR A 1 120 ? -9.284 5.912 -2.935 1.00 97.75 120 THR A N 1
ATOM 952 C CA . THR A 1 120 ? -8.838 6.677 -1.768 1.00 97.75 120 THR A CA 1
ATOM 953 C C . THR A 1 120 ? -9.110 5.832 -0.535 1.00 97.75 120 THR A C 1
ATOM 955 O O . THR A 1 120 ? -10.254 5.420 -0.337 1.00 97.75 120 THR A O 1
ATOM 958 N N . ASP A 1 121 ? -8.074 5.551 0.254 1.00 97.62 121 ASP A N 1
ATOM 959 C CA . ASP A 1 121 ? -8.225 4.793 1.499 1.00 97.62 121 ASP A CA 1
ATOM 960 C C . ASP A 1 121 ? -8.859 5.663 2.613 1.00 97.62 121 ASP A C 1
ATOM 962 O O . ASP A 1 121 ? -9.012 6.879 2.429 1.00 97.62 121 ASP A O 1
ATOM 966 N N . PRO A 1 122 ? -9.246 5.083 3.767 1.00 98.12 122 PRO A N 1
ATOM 967 C CA . PRO A 1 122 ? -9.914 5.823 4.844 1.00 98.12 122 PRO A CA 1
ATOM 968 C C . PRO A 1 122 ? -9.117 7.017 5.395 1.00 98.12 122 PRO A C 1
ATOM 970 O O . PRO A 1 122 ? -9.703 7.975 5.901 1.00 98.12 122 PRO A O 1
ATOM 973 N N . ASP A 1 123 ? -7.789 6.982 5.277 1.00 97.75 123 ASP A N 1
ATOM 974 C CA . ASP A 1 123 ? -6.874 8.011 5.774 1.00 97.75 123 ASP A CA 1
ATOM 975 C C . ASP A 1 123 ? -6.515 9.067 4.711 1.00 97.75 123 ASP A C 1
ATOM 977 O O . ASP A 1 123 ? -5.884 10.090 5.007 1.00 97.75 123 ASP A O 1
ATOM 981 N N . GLY A 1 124 ? -6.974 8.871 3.473 1.00 97.31 124 GLY A N 1
ATOM 982 C CA . GLY A 1 124 ? -6.781 9.789 2.359 1.00 97.31 124 GLY A CA 1
ATOM 983 C C . GLY A 1 124 ? -5.528 9.522 1.524 1.00 97.31 124 GLY A C 1
ATOM 984 O O . GLY A 1 124 ? -5.123 10.408 0.762 1.00 97.31 124 GLY A O 1
ATOM 985 N N . ASN A 1 125 ? -4.910 8.345 1.641 1.00 97.94 125 ASN A N 1
ATOM 986 C CA . ASN A 1 125 ? -3.904 7.881 0.689 1.00 97.94 125 ASN A CA 1
ATOM 987 C C . ASN A 1 125 ? -4.565 7.581 -0.658 1.00 97.94 125 ASN A C 1
ATOM 989 O O . ASN A 1 125 ? -5.710 7.139 -0.731 1.00 97.94 125 ASN A O 1
ATOM 993 N N . THR A 1 126 ? -3.834 7.808 -1.749 1.00 98.25 126 THR A N 1
ATOM 994 C CA . THR A 1 126 ? -4.293 7.423 -3.088 1.00 98.25 126 THR A CA 1
ATOM 995 C C . THR A 1 126 ? -3.725 6.060 -3.457 1.00 98.25 126 THR A C 1
ATOM 997 O O . THR A 1 126 ? -2.509 5.914 -3.540 1.00 98.25 126 THR A O 1
ATOM 1000 N N . VAL A 1 127 ? -4.586 5.099 -3.776 1.00 96.94 127 VAL A N 1
ATOM 1001 C CA . VAL A 1 127 ? -4.192 3.781 -4.286 1.00 96.94 127 VAL A CA 1
ATOM 1002 C C . VAL A 1 127 ? -4.579 3.693 -5.756 1.00 96.94 127 VAL A C 1
ATOM 1004 O O . VAL A 1 127 ? -5.713 3.999 -6.121 1.00 96.94 127 VAL A O 1
ATOM 1007 N N . VAL A 1 128 ? -3.641 3.314 -6.620 1.00 97.00 128 VAL A N 1
ATOM 1008 C CA . VAL A 1 128 ? -3.907 3.092 -8.043 1.00 97.00 128 VAL A CA 1
ATOM 1009 C C . VAL A 1 128 ? -3.566 1.677 -8.431 1.00 97.00 128 VAL A C 1
ATOM 1011 O O . VAL A 1 128 ? -2.466 1.209 -8.163 1.00 97.00 128 VAL A O 1
ATOM 1014 N N . VAL A 1 129 ? -4.521 1.022 -9.081 1.00 94.31 129 VAL A N 1
ATOM 1015 C CA . VAL A 1 129 ? -4.377 -0.340 -9.579 1.00 94.31 129 VAL A CA 1
ATOM 1016 C C . VAL A 1 129 ? -4.340 -0.308 -11.101 1.00 94.31 129 VAL A C 1
ATOM 1018 O O . VAL A 1 129 ? -5.290 0.151 -11.742 1.00 94.31 129 VAL A O 1
ATOM 1021 N N . THR A 1 130 ? -3.238 -0.789 -11.668 1.00 93.94 130 THR A N 1
ATOM 1022 C CA . THR A 1 130 ? -3.051 -1.020 -13.106 1.00 93.94 130 THR A CA 1
ATOM 1023 C C . THR A 1 130 ? -2.994 -2.515 -13.404 1.00 93.94 130 THR A C 1
ATOM 1025 O O . THR A 1 130 ? -2.808 -3.332 -12.499 1.00 93.94 130 THR A O 1
ATOM 1028 N N . LEU A 1 131 ? -3.134 -2.875 -14.679 1.00 91.38 131 LEU A N 1
ATOM 1029 C CA . LEU A 1 131 ? -2.861 -4.230 -15.149 1.00 91.38 131 LEU A CA 1
ATOM 1030 C C . LEU A 1 131 ? -1.413 -4.338 -15.636 1.00 91.38 131 LEU A C 1
ATOM 1032 O O . LEU A 1 131 ? -0.861 -3.374 -16.171 1.00 91.38 131 LEU A O 1
ATOM 1036 N N . ARG A 1 132 ? -0.814 -5.507 -15.429 1.00 89.62 132 ARG A N 1
ATOM 1037 C CA . ARG A 1 132 ? 0.406 -5.950 -16.110 1.00 89.62 132 ARG A CA 1
ATOM 1038 C C . ARG A 1 132 ? 0.080 -7.185 -16.940 1.00 89.62 132 ARG A C 1
ATOM 1040 O O . ARG A 1 132 ? -0.750 -7.992 -16.509 1.00 89.62 132 ARG A O 1
ATOM 1047 N N . ASP A 1 133 ? 0.747 -7.287 -18.081 1.00 77.56 133 ASP A N 1
ATOM 1048 C CA . ASP A 1 133 ? 0.665 -8.429 -18.995 1.00 77.56 133 ASP A CA 1
ATOM 1049 C C . ASP A 1 133 ? 1.085 -9.753 -18.328 1.00 77.56 133 ASP A C 1
ATOM 1051 O O . ASP A 1 133 ? 1.898 -9.721 -17.366 1.00 77.56 133 ASP A O 1
#

Organism: Tsukamurella paurometabola (NCBI:txid2061)

Secondary structure (DSSP, 8-state):
--HHHHHHHHHHHHHHHHHHHHHHHHHHHHHTPPP--EEEEEES-HHHHHHHHHHHH-PPPEEE--TTSPPEEEEEETTEEEEEEE-TTSPPP--EEEEEEE-SSSSGGGSSS-SSEEEE-TTS-EEEEEEE-

Radius of gyration: 24.02 Å; chains: 1; bounding box: 60×24×70 Å

Foldseek 3Di:
DDPVVVVVVVVVVVVVVVVVVVVVVVVVCVVVPDDAQEDEWADQDQVQQVVVCCVVPVWDWDWDDDDPFDIWIWTDDPNHIYIYHHQVVHQTDAEEAEEEDEDPQVDQVRDPDHPQDWDATPSGHIYTYHYDD

InterPro domains:
  IPR004360 Glyoxalase/fosfomycin resistance/dioxygenase do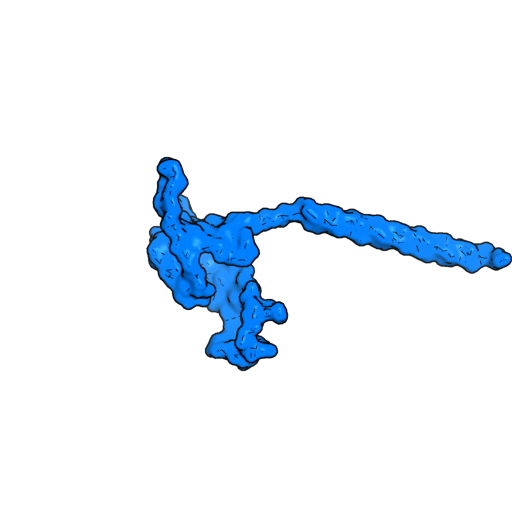main [PF00903] (37-93)
  IPR029068 Glyoxalase/Bleomycin resistance protein/Dihydroxybiphenyl dioxygenase [G3DSA:3.10.180.10] (32-130)
  IPR029068 Glyoxalase/Bleomycin resistance protein/Dihydroxybiphenyl dioxygenase [SSF54593] (38-130)

Sequence (133 aa):
MNSKKHERWRARLDDAVIEAHDWARRALAARHAPQVQTLALYVNDVDASAAWYQDALGVTWTREKHTAGPEHVSAQVDGLLIELYPRGDRPASRVRIELSVGDRFGNADQAPEPIPRRLTDPDGNTVVVTLRD